Protein AF-A0A925KYX8-F1 (afdb_monomer_lite)

Secondary structure (DSSP, 8-state):
-------STTGGGHHHHHHHHHHHHHHHHS-BTTB--HHHHHHHHHHHHT--HHHHHHHHHHHHHHHHHHSS-SSTTGGG--HHHHHHHGGGGGGG-BTTBSS-GGGHHHHHHHHHHHHTTHHHHHHHHHHHHHHHHHHHHGGG--HHHHHHSHHHHHHHHHHHHHHHHHHTSHHHHHHHHH-

Foldseek 3Di:
DDDPPPPDPCLLVVLVVVLVVVLVVQQVVQDDVNDDDVVSSVVSVVVVVVPDPVSVVVNVVSVVVVCVVVCDDPPPVSVCPPQVLVLQCVVVVQQVDDVVRVDDPVCVVVVVVLLCVLCPPVVVVLSVQLVVLVVVVCVVQPPNDDVVVSVPDPSSVVSNVVSVVSLVVLCVDPNSVVSSVVD

Sequence (183 aa):
MTPVSCSNPRACHATSTIVINIVMALLREHAVDGKLELLDVERILGLIGRGTVALDEAYRLQEERCRKEHSRPKGNVGARSNPFQRLIVRPFETLLAGDPPSFPRPLLANYFEFIDHAMGQERDAFERDCRAIIQALLVVHGNNLTWDHFYSDTRTLKALHGALKHVTHVLSTPGGQKLWHTL

pLDDT: mean 79.5, std 14.89, range [28.17, 97.0]

Structure (mmCIF, N/CA/C/O backbone):
data_AF-A0A925KYX8-F1
#
_entry.id   AF-A0A925KYX8-F1
#
loop_
_atom_site.group_PDB
_atom_site.id
_atom_site.type_symbol
_atom_site.label_atom_id
_atom_site.label_alt_id
_atom_site.label_comp_id
_atom_site.label_asym_id
_atom_site.label_entity_id
_atom_site.label_seq_id
_atom_site.pdbx_PDB_ins_code
_atom_site.Cartn_x
_atom_site.Cartn_y
_atom_site.Cartn_z
_atom_site.occupancy
_atom_site.B_iso_or_equiv
_atom_site.auth_seq_id
_atom_site.auth_comp_id
_atom_site.auth_asym_id
_atom_site.auth_atom_id
_atom_site.pdbx_PDB_model_num
ATOM 1 N N . MET A 1 1 ? -34.490 14.213 -6.807 1.00 33.84 1 MET A N 1
ATOM 2 C CA . MET A 1 1 ? -33.375 14.274 -5.838 1.00 33.84 1 M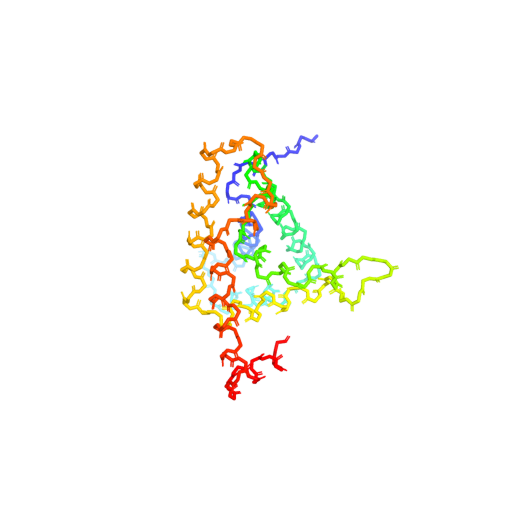ET A CA 1
ATOM 3 C C . MET A 1 1 ? -32.082 14.052 -6.600 1.00 33.84 1 MET A C 1
ATOM 5 O O . MET A 1 1 ? -31.834 12.947 -7.060 1.00 33.84 1 MET A O 1
ATOM 9 N N . THR A 1 2 ? -31.325 15.114 -6.846 1.00 28.17 2 THR A N 1
ATOM 10 C CA . THR A 1 2 ? -30.031 15.056 -7.537 1.00 28.17 2 THR A CA 1
ATOM 11 C C . THR A 1 2 ? -28.945 14.598 -6.557 1.00 28.17 2 THR A C 1
ATOM 13 O O . THR A 1 2 ? -28.901 15.101 -5.433 1.00 28.17 2 THR A O 1
ATOM 16 N N . PRO A 1 3 ? -28.076 13.639 -6.926 1.00 36.22 3 PRO A N 1
ATOM 17 C CA . PRO A 1 3 ? -27.003 13.194 -6.050 1.00 36.22 3 PRO A CA 1
ATOM 18 C C . PRO A 1 3 ? -25.979 14.323 -5.892 1.00 36.22 3 PRO A C 1
ATOM 20 O O . PRO A 1 3 ? -25.434 14.827 -6.873 1.00 36.22 3 PRO A O 1
ATOM 23 N N . VAL A 1 4 ? -25.735 14.734 -4.646 1.00 41.44 4 VAL A N 1
ATOM 24 C CA . VAL A 1 4 ? -24.710 15.726 -4.303 1.00 41.44 4 VAL A CA 1
ATOM 25 C C . VAL A 1 4 ? -23.349 15.177 -4.741 1.00 41.44 4 VAL A C 1
ATOM 27 O O . VAL A 1 4 ? -22.890 14.153 -4.234 1.00 41.44 4 VAL A O 1
ATOM 30 N N . SER A 1 5 ? -22.734 15.843 -5.720 1.00 39.22 5 SER A N 1
ATOM 31 C CA . SER A 1 5 ? -21.383 15.553 -6.203 1.00 39.22 5 SER A CA 1
ATOM 32 C C . SER A 1 5 ? -20.374 15.823 -5.086 1.00 39.22 5 SER A C 1
ATOM 34 O O . SER A 1 5 ? -20.193 16.964 -4.665 1.00 39.22 5 SER A O 1
ATOM 36 N N . CYS A 1 6 ? -19.709 14.772 -4.606 1.00 43.12 6 CYS A N 1
ATOM 37 C CA . CYS A 1 6 ? -18.724 14.814 -3.524 1.00 43.12 6 CYS A CA 1
ATOM 38 C C . CYS A 1 6 ? -17.302 15.139 -4.014 1.00 43.12 6 CYS A C 1
ATOM 40 O O . CYS A 1 6 ? -16.315 14.709 -3.434 1.00 43.12 6 CYS A O 1
ATOM 42 N N . SER A 1 7 ? -17.161 16.031 -4.996 1.00 49.03 7 SER A N 1
ATOM 43 C CA . SER A 1 7 ? -15.865 16.579 -5.431 1.00 49.03 7 SER A CA 1
ATOM 44 C C . SER A 1 7 ? -15.151 17.448 -4.373 1.00 49.03 7 SER A C 1
ATOM 46 O O . SER A 1 7 ? -14.169 18.123 -4.679 1.00 49.03 7 SER A O 1
ATOM 48 N N . ASN A 1 8 ? -15.626 17.445 -3.125 1.00 50.78 8 ASN A N 1
ATOM 49 C CA . ASN A 1 8 ? -15.118 18.239 -2.019 1.00 50.78 8 ASN A CA 1
ATOM 50 C C . ASN A 1 8 ? -14.339 17.327 -1.046 1.00 50.78 8 ASN A C 1
ATOM 52 O O . ASN A 1 8 ? -14.938 16.394 -0.516 1.00 50.78 8 ASN A O 1
ATOM 56 N N . PRO A 1 9 ? -13.051 17.585 -0.739 1.00 51.34 9 PRO A N 1
ATOM 57 C CA . PRO A 1 9 ? -12.257 16.790 0.215 1.00 51.34 9 PRO A CA 1
ATOM 58 C C . PRO A 1 9 ? -12.866 16.701 1.628 1.00 51.34 9 PRO A C 1
ATOM 60 O O . PRO A 1 9 ? -12.466 15.866 2.431 1.00 51.34 9 PRO A O 1
ATOM 63 N N . ARG A 1 10 ? -13.878 17.525 1.930 1.00 55.00 10 ARG A N 1
ATOM 64 C CA . ARG A 1 10 ? -14.676 17.456 3.163 1.00 55.00 10 ARG A CA 1
ATOM 65 C C . ARG A 1 10 ? -15.764 16.376 3.157 1.00 55.00 10 ARG A C 1
ATOM 67 O O . ARG A 1 10 ? -16.355 16.132 4.203 1.00 55.00 10 ARG A O 1
ATOM 74 N N . ALA A 1 11 ? -16.031 15.719 2.026 1.00 58.91 11 ALA A N 1
ATOM 75 C CA . ALA A 1 11 ? -17.070 14.696 1.917 1.00 58.91 11 ALA A CA 1
ATOM 76 C C . ALA A 1 11 ? -16.803 13.499 2.841 1.00 58.91 11 ALA A C 1
ATOM 78 O O . ALA A 1 11 ? -17.738 12.990 3.446 1.00 58.91 11 ALA A O 1
ATOM 79 N N . CYS A 1 12 ? -15.542 13.114 3.050 1.00 62.53 12 CYS A N 1
ATOM 80 C CA . CYS A 1 12 ? -15.193 12.044 3.989 1.00 62.53 12 CYS A CA 1
ATOM 81 C C . CYS A 1 12 ? -15.328 12.425 5.461 1.00 62.53 12 CYS A C 1
ATOM 83 O O . CYS A 1 12 ? -15.599 11.567 6.294 1.00 62.53 12 CYS A O 1
ATOM 85 N N . HIS A 1 13 ? -15.283 13.721 5.764 1.00 63.97 13 HIS A N 1
ATOM 86 C CA . HIS A 1 13 ? -15.601 14.260 7.084 1.00 63.97 13 HIS A CA 1
ATOM 87 C C . HIS A 1 13 ? -17.110 14.480 7.296 1.00 63.97 13 HIS A C 1
ATOM 89 O O . HIS A 1 13 ? -17.519 14.952 8.360 1.00 63.97 13 HIS A O 1
ATOM 95 N N . ALA A 1 14 ? -17.962 14.141 6.318 1.00 66.50 14 ALA A N 1
ATOM 96 C CA . ALA A 1 14 ? -19.406 14.324 6.436 1.00 66.50 14 ALA A CA 1
ATOM 97 C C . ALA A 1 14 ? -20.005 13.458 7.554 1.00 66.50 14 ALA A C 1
ATOM 99 O O . ALA A 1 14 ? -20.865 13.943 8.279 1.00 66.50 14 ALA A O 1
ATOM 100 N N . THR A 1 15 ? -19.514 12.234 7.775 1.00 63.97 15 THR A N 1
ATOM 101 C CA . THR A 1 15 ? -20.012 11.387 8.874 1.00 63.97 15 THR A CA 1
ATOM 102 C C . THR A 1 15 ? -19.581 11.902 10.239 1.00 63.97 15 THR A C 1
ATOM 104 O O . THR A 1 15 ? -20.414 11.981 11.136 1.00 63.97 15 THR A O 1
ATOM 107 N N . SER A 1 16 ? -18.336 12.367 10.390 1.00 68.00 16 SER A N 1
ATOM 108 C CA . SER A 1 16 ? -17.909 13.071 11.608 1.00 68.00 16 SER A CA 1
ATOM 109 C C . SER A 1 16 ? -18.790 14.294 11.867 1.00 68.00 16 SER A C 1
ATOM 111 O O . SER A 1 16 ? -19.199 14.531 12.994 1.00 68.00 16 SER A O 1
ATOM 113 N N . THR A 1 17 ? -19.155 15.027 10.812 1.00 70.62 17 THR A N 1
ATOM 114 C CA . THR A 1 17 ? -20.065 16.179 10.899 1.00 70.62 17 THR A CA 1
ATOM 115 C C . THR A 1 17 ? -21.477 15.767 11.324 1.00 70.62 17 THR A C 1
ATOM 117 O O . THR A 1 17 ? -22.073 16.434 12.162 1.00 70.62 17 THR A O 1
ATOM 120 N N . ILE A 1 18 ? -22.013 14.663 10.794 1.00 72.75 18 ILE A N 1
ATOM 121 C CA . ILE A 1 18 ? -23.326 14.122 11.184 1.00 72.75 18 ILE A CA 1
ATOM 122 C C . ILE A 1 18 ? -23.320 13.730 12.662 1.00 72.75 18 ILE A C 1
ATOM 124 O O . ILE A 1 18 ? -24.210 14.135 13.403 1.00 72.75 18 ILE A O 1
ATOM 128 N N . VAL A 1 19 ? -22.295 13.003 13.104 1.00 74.94 19 VAL A N 1
ATOM 129 C CA . VAL A 1 19 ? -22.151 12.564 14.497 1.00 74.94 19 VAL A CA 1
ATOM 130 C C . VAL A 1 19 ? -22.006 13.767 15.423 1.00 74.94 19 VAL A C 1
ATOM 132 O O . VAL A 1 19 ? -22.733 13.861 16.405 1.00 74.94 19 VAL A O 1
ATOM 135 N N . ILE A 1 20 ? -21.156 14.737 15.074 1.00 79.00 20 ILE A N 1
ATOM 136 C CA . ILE A 1 20 ? -21.011 15.994 15.821 1.00 79.00 20 ILE A CA 1
ATOM 137 C C . ILE A 1 20 ? -22.344 16.748 15.883 1.00 79.00 20 ILE A C 1
ATOM 139 O O . ILE A 1 20 ? -22.706 17.242 16.944 1.00 79.00 20 ILE A O 1
ATOM 143 N N . ASN A 1 21 ? -23.110 16.812 14.793 1.00 76.81 21 ASN A N 1
ATOM 144 C CA . ASN A 1 21 ? -24.411 17.482 14.788 1.00 76.81 21 ASN A CA 1
ATOM 145 C C . ASN A 1 21 ? -25.438 16.772 15.679 1.00 76.81 21 ASN A C 1
ATOM 147 O O . ASN A 1 21 ? -26.206 17.448 16.359 1.00 76.81 21 ASN A O 1
ATOM 151 N N . ILE A 1 22 ? -25.436 15.436 15.710 1.00 77.44 22 ILE A N 1
ATOM 152 C CA . ILE A 1 22 ? -26.293 14.643 16.605 1.00 77.44 22 ILE A CA 1
ATOM 153 C C . ILE A 1 22 ? -25.891 14.875 18.064 1.00 77.44 22 ILE A C 1
ATOM 155 O O . ILE A 1 22 ? -26.754 15.182 18.882 1.00 77.44 22 ILE A O 1
ATOM 159 N N . VAL A 1 23 ? -24.590 14.809 18.381 1.00 83.25 23 VAL A N 1
ATOM 160 C CA . VAL A 1 23 ? -24.060 15.145 19.715 1.00 83.25 23 VAL A CA 1
ATOM 161 C C . VAL A 1 23 ? -24.526 16.545 20.112 1.00 83.25 23 VAL A C 1
ATOM 163 O O . VAL A 1 23 ? -25.121 16.723 21.166 1.00 83.25 23 VAL A O 1
ATOM 166 N N . MET A 1 24 ? -24.324 17.538 19.246 1.00 82.38 24 MET A N 1
ATOM 167 C CA . MET A 1 24 ? -24.703 18.926 19.509 1.00 82.38 24 MET A CA 1
ATOM 168 C C . MET A 1 24 ? -26.214 19.118 19.684 1.00 82.38 24 MET A C 1
ATOM 170 O O . MET A 1 24 ? -26.619 19.975 20.468 1.00 82.38 24 MET A O 1
ATOM 174 N N . ALA A 1 25 ? -27.050 18.357 18.975 1.00 80.94 25 ALA A N 1
ATOM 175 C CA . ALA A 1 25 ? -28.500 18.397 19.145 1.00 80.94 25 ALA A CA 1
ATOM 176 C C . ALA A 1 25 ? -28.918 17.843 20.515 1.00 80.94 25 ALA A C 1
ATOM 178 O O . ALA A 1 25 ? -29.649 18.518 21.234 1.00 80.94 25 ALA A O 1
ATOM 179 N N . LEU A 1 26 ? -28.378 16.686 20.907 1.00 81.06 26 LEU A N 1
ATOM 180 C CA . LEU A 1 26 ? -28.645 16.065 22.210 1.00 81.06 26 LEU A CA 1
ATOM 181 C C . LEU A 1 26 ? -28.140 16.930 23.370 1.00 81.06 26 LEU A C 1
ATOM 183 O O . LEU A 1 26 ? -28.830 17.104 24.370 1.00 81.06 26 LEU A O 1
ATOM 187 N N . LEU A 1 27 ? -26.960 17.536 23.215 1.00 84.94 27 LEU A N 1
ATOM 188 C CA . LEU A 1 27 ? -26.429 18.487 24.190 1.00 84.94 27 LEU A CA 1
ATOM 189 C C . LEU A 1 27 ? -27.356 19.698 24.347 1.00 84.94 27 LEU A C 1
ATOM 191 O O . LEU A 1 27 ? -27.623 20.123 25.463 1.00 84.94 27 LEU A O 1
ATOM 195 N N . ARG A 1 28 ? -27.887 20.253 23.253 1.00 85.25 28 ARG A N 1
ATOM 196 C CA . ARG A 1 28 ? -28.832 21.380 23.327 1.00 85.25 28 ARG A CA 1
ATOM 197 C C . ARG A 1 28 ? -30.163 20.996 23.963 1.00 85.25 28 ARG A C 1
ATOM 199 O O . ARG A 1 28 ? -30.736 21.818 24.664 1.00 85.25 28 ARG A O 1
ATOM 206 N N . GLU A 1 29 ? -30.640 19.780 23.723 1.00 83.94 29 GLU A N 1
ATOM 207 C CA . GLU A 1 29 ? -31.878 19.260 24.311 1.00 83.94 29 GLU A CA 1
ATOM 208 C C . GLU A 1 29 ? -31.757 19.035 25.824 1.00 83.94 29 GLU A C 1
ATOM 210 O O . GLU A 1 29 ? -32.728 19.208 26.555 1.00 83.94 29 GLU A O 1
ATOM 215 N N . HIS A 1 30 ? -30.567 18.677 26.308 1.00 83.75 30 HIS A N 1
ATOM 216 C CA . HIS A 1 30 ? -30.290 18.503 27.738 1.00 83.75 30 HIS A CA 1
ATOM 217 C C . HIS A 1 30 ? -29.725 19.758 28.413 1.00 83.75 30 HIS A C 1
ATOM 219 O O . HIS A 1 30 ? -29.470 19.745 29.615 1.00 83.75 30 HIS A O 1
ATOM 225 N N . ALA A 1 31 ? -29.545 20.852 27.671 1.00 88.31 31 ALA A N 1
ATOM 226 C CA . ALA A 1 31 ? -29.100 22.108 28.247 1.00 88.31 31 ALA A CA 1
ATOM 227 C C . ALA A 1 31 ? -30.258 22.826 28.950 1.00 88.31 31 ALA A C 1
ATOM 229 O O . ALA A 1 31 ? -31.273 23.149 28.332 1.00 88.31 31 ALA A O 1
ATOM 230 N N . VAL A 1 32 ? -30.068 23.162 30.224 1.00 85.44 32 VAL A N 1
ATOM 231 C CA . VAL A 1 32 ? -30.980 24.022 30.990 1.00 85.44 32 VAL A CA 1
ATOM 232 C C . VAL A 1 32 ? -30.332 25.399 31.098 1.00 85.44 32 VAL A C 1
ATOM 234 O O . VAL A 1 32 ? -29.198 25.522 31.559 1.00 85.44 32 VAL A O 1
ATOM 237 N N . ASP A 1 33 ? -31.004 26.435 30.591 1.00 87.12 33 ASP A N 1
ATOM 238 C CA . ASP A 1 33 ? -30.478 27.810 30.501 1.00 87.12 33 ASP A CA 1
ATOM 239 C C . ASP A 1 33 ? -29.105 27.915 29.806 1.00 87.12 33 ASP A C 1
ATOM 241 O O . ASP A 1 33 ? -28.246 28.723 30.167 1.00 87.12 33 ASP A O 1
ATOM 245 N N . GLY A 1 34 ? -28.872 27.063 28.802 1.00 81.69 34 GLY A N 1
ATOM 246 C CA . GLY A 1 34 ? -27.606 27.011 28.063 1.00 81.69 34 GLY A CA 1
ATOM 247 C C . GLY A 1 34 ? -26.445 26.385 28.841 1.00 81.69 34 GLY A C 1
ATOM 248 O O . GLY A 1 34 ? -25.301 26.470 28.392 1.00 81.69 34 GLY A O 1
ATOM 249 N N . LYS A 1 35 ? -26.720 25.755 29.987 1.00 85.06 35 LYS A N 1
ATOM 250 C CA . LYS A 1 35 ? -25.741 25.036 30.806 1.00 85.06 35 LYS A CA 1
ATOM 251 C C . LYS A 1 35 ? -26.003 23.536 30.748 1.00 85.06 35 LYS A C 1
ATOM 253 O O . LYS A 1 35 ? -27.144 23.099 30.663 1.00 85.06 35 LYS A O 1
ATOM 258 N N . LEU A 1 36 ? -24.924 22.768 30.812 1.00 89.00 36 LEU A N 1
ATOM 259 C CA . LEU A 1 36 ? -24.924 21.309 30.848 1.00 89.00 36 LEU A CA 1
ATOM 260 C C . LEU A 1 36 ? -24.058 20.855 32.011 1.00 89.00 36 LEU A C 1
ATOM 262 O O . LEU A 1 36 ? -22.984 21.421 32.239 1.00 89.00 36 LEU A O 1
ATOM 266 N N . GLU A 1 37 ? -24.493 19.814 32.707 1.00 90.31 37 GLU A N 1
ATOM 267 C CA . GLU A 1 37 ? -23.617 19.118 33.635 1.00 90.31 37 GLU A CA 1
ATOM 268 C C . GLU A 1 37 ? -22.657 18.217 32.859 1.00 90.31 37 GLU A C 1
ATOM 270 O O . GLU A 1 37 ? -23.021 17.580 31.869 1.00 90.31 37 GLU A O 1
ATOM 275 N N . LEU A 1 38 ? -21.409 18.139 33.326 1.00 85.62 38 LEU A N 1
ATOM 276 C CA . LEU A 1 38 ? -20.386 17.297 32.705 1.00 85.62 38 LEU A CA 1
ATOM 277 C C . LEU A 1 38 ? -20.838 15.830 32.613 1.00 85.62 38 LEU A C 1
ATOM 279 O O . LEU A 1 38 ? -20.585 15.166 31.612 1.00 85.62 38 LEU A O 1
ATOM 283 N N . LEU A 1 39 ? -21.576 15.362 33.621 1.00 85.06 39 LEU A N 1
ATOM 284 C CA . LEU A 1 39 ? -22.107 14.004 33.688 1.00 85.06 39 LEU A CA 1
ATOM 285 C C . LEU A 1 39 ? -23.072 13.689 32.528 1.00 85.06 39 LEU A C 1
ATOM 287 O O . LEU A 1 39 ? -23.093 12.569 32.015 1.00 85.06 39 LEU A O 1
ATOM 291 N N . ASP A 1 40 ? -23.858 14.671 32.083 1.00 82.75 40 ASP A N 1
ATOM 292 C CA . ASP A 1 40 ? -24.786 14.499 30.963 1.00 82.75 40 ASP A CA 1
ATOM 293 C C . ASP A 1 40 ? -24.040 14.461 29.629 1.00 82.75 40 ASP A C 1
ATOM 295 O O . ASP A 1 40 ? -24.360 13.642 28.763 1.00 82.75 40 ASP A O 1
ATOM 299 N N . VAL A 1 41 ? -22.981 15.267 29.494 1.00 85.31 41 VAL A N 1
ATOM 300 C CA . VAL A 1 41 ? -22.070 15.216 28.341 1.00 85.31 41 VAL A CA 1
ATOM 301 C C . VAL A 1 41 ? -21.410 13.840 28.243 1.00 85.31 41 VAL A C 1
ATOM 303 O O . VAL A 1 41 ? -21.434 13.219 27.179 1.00 85.31 41 VAL A O 1
ATOM 306 N N . GLU A 1 42 ? -20.869 13.323 29.347 1.00 85.12 42 GLU A N 1
ATOM 307 C CA . GLU A 1 42 ? -20.245 11.996 29.407 1.00 85.12 42 GLU A CA 1
ATOM 308 C C . GLU A 1 42 ? -21.239 10.875 29.081 1.00 85.12 42 GLU A C 1
ATOM 310 O O . GLU A 1 42 ? -20.905 9.941 28.346 1.00 85.12 42 GLU A O 1
ATOM 315 N N . ARG A 1 43 ? -22.487 10.977 29.557 1.00 83.38 43 ARG A N 1
ATOM 316 C CA . ARG A 1 43 ? -23.542 9.999 29.254 1.00 83.38 43 ARG A CA 1
ATOM 317 C C . ARG A 1 43 ? -23.908 9.998 27.767 1.00 83.38 43 ARG A C 1
ATOM 319 O O . ARG A 1 43 ? -24.010 8.919 27.176 1.00 83.38 43 ARG A O 1
ATOM 326 N N . ILE A 1 44 ? -24.073 11.176 27.161 1.00 82.88 44 ILE A N 1
ATOM 327 C CA . ILE A 1 44 ? -24.383 11.338 25.729 1.00 82.88 44 ILE A CA 1
ATOM 328 C C . ILE A 1 44 ? -23.231 10.809 24.866 1.00 82.88 44 ILE A C 1
ATOM 330 O O . ILE A 1 44 ? -23.456 10.018 23.946 1.00 82.88 44 ILE A O 1
ATOM 334 N N . LEU A 1 45 ? -21.989 11.182 25.186 1.00 81.88 45 LEU A N 1
ATOM 335 C CA . LEU A 1 45 ? -20.808 10.690 24.475 1.00 81.88 45 LEU A CA 1
ATOM 336 C C . LEU A 1 45 ? -20.640 9.176 24.639 1.00 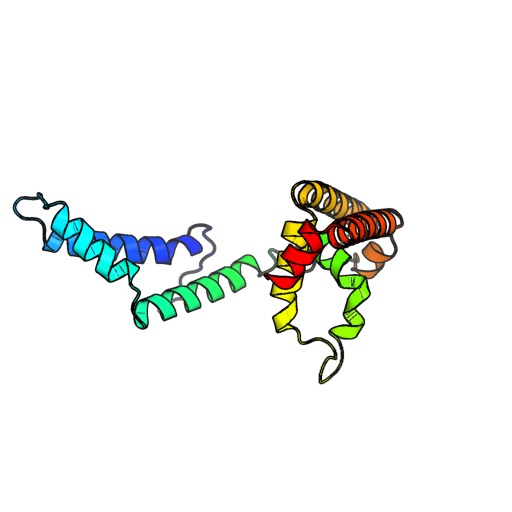81.88 45 LEU A C 1
ATOM 338 O O . LEU A 1 45 ? -20.340 8.490 23.665 1.00 81.88 45 LEU A O 1
ATOM 342 N N . GLY A 1 46 ? -20.902 8.635 25.830 1.00 79.44 46 GLY A N 1
ATOM 343 C CA . GLY A 1 46 ? -20.862 7.197 26.090 1.00 79.44 46 GLY A CA 1
ATOM 344 C C . GLY A 1 46 ? -21.917 6.408 25.309 1.00 79.44 46 GLY A C 1
ATOM 345 O O . GLY A 1 46 ? -21.652 5.282 24.894 1.00 79.44 46 GLY A O 1
ATOM 346 N N . LEU A 1 47 ? -23.102 6.977 25.065 1.00 75.19 47 LEU A N 1
ATOM 347 C CA . LEU A 1 47 ? -24.135 6.352 24.227 1.00 75.19 47 LEU A CA 1
ATOM 348 C C . LEU A 1 47 ? -23.716 6.268 22.757 1.00 75.19 47 LEU A C 1
ATOM 350 O O . LEU A 1 47 ? -23.942 5.243 22.121 1.00 75.19 47 LEU A O 1
ATOM 354 N N . ILE A 1 48 ? -23.074 7.312 22.239 1.00 73.94 48 ILE A N 1
ATOM 355 C CA . ILE A 1 48 ? -22.607 7.360 20.848 1.00 73.94 48 ILE A CA 1
ATOM 356 C C . ILE A 1 48 ? -21.341 6.514 20.666 1.00 73.94 48 ILE A C 1
ATOM 358 O O . ILE A 1 48 ? -21.218 5.796 19.676 1.00 73.94 48 ILE A O 1
ATOM 362 N N . GLY A 1 49 ? -20.428 6.550 21.639 1.00 68.44 49 GLY A N 1
ATOM 363 C CA . GLY A 1 49 ? -19.177 5.790 21.628 1.00 68.44 49 GLY A CA 1
ATOM 364 C C . GLY A 1 49 ? -19.362 4.277 21.764 1.00 68.44 49 GLY A C 1
ATOM 365 O O . GLY A 1 49 ? -18.518 3.525 21.290 1.00 68.44 49 GLY A O 1
ATOM 366 N N . ARG A 1 50 ? -20.478 3.815 22.350 1.00 74.56 50 ARG A N 1
ATOM 367 C CA . ARG A 1 50 ? -20.844 2.387 22.372 1.00 74.56 50 ARG A CA 1
ATOM 368 C C . ARG A 1 50 ? -21.254 1.836 21.003 1.00 74.56 50 ARG A C 1
ATOM 370 O O . ARG A 1 50 ? -21.328 0.621 20.860 1.00 74.56 50 ARG A O 1
ATOM 377 N N . GLY A 1 51 ? -21.486 2.708 20.022 1.00 63.34 51 GLY A N 1
ATOM 378 C CA . GLY A 1 51 ? -21.967 2.319 18.705 1.00 63.34 51 GLY A CA 1
ATOM 379 C C . GLY A 1 51 ? -23.443 1.923 18.731 1.00 63.34 51 GLY A C 1
ATOM 380 O O . GLY A 1 51 ? -24.006 1.493 19.738 1.00 63.34 51 GLY A O 1
ATOM 381 N N . THR A 1 52 ? -24.101 2.098 17.595 1.00 71.00 52 THR A N 1
ATOM 382 C CA . THR A 1 52 ? -25.416 1.503 17.338 1.00 71.00 52 THR A CA 1
ATOM 383 C C . THR A 1 52 ? -25.334 0.826 15.986 1.00 71.00 52 THR A C 1
ATOM 385 O O . THR A 1 52 ? -24.605 1.301 15.120 1.00 71.00 52 THR A O 1
ATOM 388 N N . VAL A 1 53 ? -26.142 -0.208 15.755 1.00 70.38 53 VAL A N 1
ATOM 389 C CA . VAL A 1 53 ? -26.184 -0.908 14.457 1.00 70.38 53 VAL A CA 1
ATOM 390 C C . VAL A 1 53 ? -26.388 0.071 13.287 1.00 70.38 53 VAL A C 1
ATOM 392 O O . VAL A 1 53 ? -25.805 -0.094 12.221 1.00 70.38 53 VAL A O 1
ATOM 395 N N . ALA A 1 54 ? -27.169 1.135 13.498 1.00 67.44 54 ALA A N 1
ATOM 396 C CA . ALA A 1 54 ? -27.392 2.178 12.501 1.00 67.44 54 ALA A CA 1
ATOM 397 C C . ALA A 1 54 ? -26.166 3.088 12.280 1.00 67.44 54 ALA A C 1
ATOM 399 O O . ALA A 1 54 ? -25.891 3.470 11.143 1.00 67.44 54 ALA A O 1
ATOM 400 N N . LEU A 1 55 ? -25.427 3.436 13.341 1.00 68.12 55 LEU A N 1
ATOM 401 C CA . LEU A 1 55 ? -24.184 4.212 13.243 1.00 68.12 55 LEU A CA 1
ATOM 402 C C . LEU A 1 55 ? -23.066 3.393 12.594 1.00 68.12 55 LEU A C 1
ATOM 404 O O . LEU A 1 55 ? -22.366 3.916 11.732 1.00 68.12 55 LEU A O 1
ATOM 408 N N . ASP A 1 56 ? -22.939 2.118 12.953 1.00 71.38 56 ASP A N 1
ATOM 409 C CA . ASP A 1 56 ? -21.920 1.217 12.413 1.00 71.38 56 ASP A CA 1
ATOM 410 C C . ASP A 1 56 ? -22.117 1.009 10.907 1.00 71.38 56 ASP A C 1
ATOM 412 O O . ASP A 1 56 ? -21.172 1.136 10.126 1.00 71.38 56 ASP A O 1
ATOM 416 N N . GLU A 1 57 ? -23.362 0.794 10.470 1.00 72.94 57 GLU A N 1
ATOM 417 C CA . GLU A 1 57 ? -23.683 0.691 9.045 1.00 72.94 57 GLU A CA 1
ATOM 418 C C . GLU A 1 57 ? -23.449 2.020 8.309 1.00 72.94 57 GLU A C 1
ATOM 420 O O . GLU A 1 57 ? -22.914 2.032 7.198 1.00 72.94 57 GLU A O 1
ATOM 425 N N . ALA A 1 58 ? -23.768 3.159 8.932 1.00 66.81 58 ALA A N 1
ATOM 426 C CA . ALA A 1 58 ? -23.483 4.473 8.357 1.00 66.81 58 ALA A CA 1
ATOM 427 C C . ALA A 1 58 ? -21.971 4.739 8.216 1.00 66.81 58 ALA A C 1
ATOM 429 O O . ALA A 1 58 ? -21.541 5.293 7.198 1.00 66.81 58 ALA A O 1
ATOM 430 N N . TYR A 1 59 ? -21.156 4.322 9.192 1.00 71.12 59 TYR A N 1
ATOM 431 C CA . TYR A 1 59 ? -19.696 4.390 9.103 1.00 71.12 59 TYR A CA 1
ATOM 432 C C . TYR A 1 59 ? -19.163 3.488 7.995 1.00 71.12 59 TYR A C 1
ATOM 434 O O . TYR A 1 59 ? -18.393 3.965 7.162 1.00 71.12 59 TYR A O 1
ATOM 442 N N . ARG A 1 60 ? -19.618 2.232 7.926 1.00 74.62 60 ARG A N 1
ATOM 443 C CA . ARG A 1 60 ? -19.205 1.265 6.898 1.00 74.62 60 ARG A CA 1
ATOM 444 C C . ARG A 1 60 ? -19.522 1.764 5.488 1.00 74.62 60 ARG A C 1
ATOM 446 O O . ARG A 1 60 ? -18.659 1.741 4.611 1.00 74.62 60 ARG A O 1
ATOM 453 N N . LEU A 1 61 ? -20.740 2.260 5.266 1.00 73.44 61 LEU A N 1
ATOM 454 C CA . LEU A 1 61 ? -21.161 2.807 3.972 1.00 73.44 61 LEU A CA 1
ATOM 455 C C . LEU A 1 61 ? -20.357 4.052 3.589 1.00 73.44 61 LEU A C 1
ATOM 457 O O . LEU A 1 61 ? -19.993 4.213 2.419 1.00 73.44 61 LEU A O 1
ATOM 461 N N . GLN A 1 62 ? -20.056 4.926 4.552 1.00 70.31 62 GLN A N 1
ATOM 462 C CA . GLN A 1 62 ? -19.239 6.103 4.285 1.00 70.31 62 GLN A CA 1
ATOM 463 C C . GLN A 1 62 ? -17.785 5.734 4.003 1.00 70.31 62 GLN A C 1
ATOM 465 O O . GLN A 1 62 ? -17.206 6.268 3.060 1.00 70.31 62 GLN A O 1
ATOM 470 N N . GLU A 1 63 ? -17.195 4.837 4.787 1.00 72.19 63 GLU A N 1
ATOM 471 C CA . GLU A 1 63 ? -15.843 4.333 4.564 1.00 72.19 63 GLU A CA 1
ATOM 472 C C . GLU A 1 63 ? -15.744 3.702 3.174 1.00 72.19 63 GLU A C 1
ATOM 474 O O . GLU A 1 63 ? -14.854 4.047 2.402 1.00 72.19 63 GLU A O 1
ATOM 479 N N . GLU A 1 64 ? -16.712 2.867 2.789 1.00 73.44 64 GLU A N 1
ATOM 480 C CA . GLU A 1 64 ? -16.767 2.266 1.460 1.00 73.44 64 GLU A CA 1
ATOM 481 C C . GLU A 1 64 ? -16.896 3.324 0.353 1.00 73.44 64 GLU A C 1
ATOM 483 O O . GLU A 1 64 ? -16.237 3.223 -0.687 1.00 73.44 64 GLU A O 1
ATOM 488 N N . ARG A 1 65 ? -17.710 4.362 0.568 1.00 69.44 65 ARG A N 1
ATOM 489 C CA . ARG A 1 65 ? -17.889 5.471 -0.377 1.00 69.44 65 ARG A CA 1
ATOM 490 C C . ARG A 1 65 ? -16.624 6.318 -0.512 1.00 69.44 65 ARG A C 1
ATOM 492 O O . ARG A 1 65 ? -16.207 6.599 -1.633 1.00 69.44 65 ARG A O 1
ATOM 499 N N . CYS A 1 66 ? -15.988 6.660 0.601 1.00 68.12 66 CYS A N 1
ATOM 500 C CA . CYS A 1 66 ? -14.720 7.379 0.648 1.00 68.12 66 CYS A CA 1
ATOM 501 C C . CYS A 1 66 ? -13.597 6.578 0.024 1.00 68.12 66 CYS A C 1
ATOM 503 O O . CYS A 1 66 ? -12.868 7.099 -0.813 1.00 68.12 66 CYS A O 1
ATOM 505 N N . ARG A 1 67 ? -13.504 5.292 0.356 1.00 67.06 67 ARG A N 1
ATOM 506 C CA . ARG A 1 67 ? -12.576 4.367 -0.276 1.00 67.06 67 ARG A CA 1
ATOM 507 C C . ARG A 1 67 ? -12.801 4.360 -1.777 1.00 67.06 67 ARG A C 1
ATOM 509 O O . ARG A 1 67 ? -11.843 4.596 -2.488 1.00 67.06 67 ARG A O 1
ATOM 516 N N . LYS A 1 68 ? -14.041 4.211 -2.260 1.00 68.69 68 LYS A N 1
ATOM 517 C CA . LYS A 1 68 ? -14.381 4.266 -3.696 1.00 68.69 68 LYS A CA 1
ATOM 518 C C . LYS A 1 68 ? -14.011 5.598 -4.354 1.00 68.69 68 LYS A C 1
ATOM 520 O O . LYS A 1 68 ? -13.594 5.604 -5.507 1.00 68.69 68 LYS A O 1
ATOM 525 N N . GLU A 1 69 ? -14.181 6.721 -3.666 1.00 65.06 69 GLU A N 1
ATOM 526 C CA . GLU A 1 69 ? -13.935 8.062 -4.210 1.00 65.06 69 GLU A CA 1
ATOM 527 C C . GLU A 1 69 ? -12.450 8.455 -4.189 1.00 65.06 69 GLU A C 1
ATOM 529 O O . GLU A 1 69 ? -11.955 9.042 -5.148 1.00 65.06 69 GLU A O 1
ATOM 534 N N . HIS A 1 70 ? -11.709 8.050 -3.159 1.00 58.38 70 HIS A N 1
ATOM 535 C CA . HIS A 1 70 ? -10.258 8.222 -3.069 1.00 58.38 70 HIS A CA 1
ATOM 536 C C . HIS A 1 70 ? -9.479 7.142 -3.829 1.00 58.38 70 HIS A C 1
ATOM 538 O O . HIS A 1 70 ? -8.363 7.400 -4.274 1.00 58.38 70 HIS A O 1
ATOM 544 N N . SER A 1 71 ? -10.069 5.964 -4.046 1.00 54.88 71 SER A N 1
ATOM 545 C CA . SER A 1 71 ? -9.546 4.950 -4.966 1.00 54.88 71 SER A CA 1
ATOM 546 C C . SER A 1 71 ? -9.876 5.268 -6.420 1.00 54.88 71 SER A C 1
ATOM 548 O O . SER A 1 71 ? -9.348 4.604 -7.309 1.00 54.88 71 SER A O 1
ATOM 550 N N . ARG A 1 72 ? -10.780 6.224 -6.696 1.00 49.75 72 ARG A N 1
ATOM 551 C CA . ARG A 1 72 ? -11.105 6.621 -8.067 1.00 49.75 72 ARG A CA 1
ATOM 552 C C . ARG A 1 72 ? -9.919 7.387 -8.659 1.00 49.75 72 ARG A C 1
ATOM 554 O O . ARG A 1 72 ? -9.561 8.453 -8.155 1.00 49.75 72 ARG A O 1
ATOM 561 N N . PRO A 1 73 ? -9.322 6.878 -9.749 1.00 47.34 73 PRO A N 1
ATOM 562 C CA . PRO A 1 73 ? -8.260 7.569 -10.459 1.00 47.34 73 PRO A CA 1
ATOM 563 C C . PRO A 1 73 ? -8.708 8.965 -10.899 1.00 47.34 73 PRO A C 1
ATOM 565 O O . PRO A 1 73 ? -9.601 9.101 -11.734 1.00 47.34 73 PRO A O 1
ATOM 568 N N . LYS A 1 74 ? -8.078 10.026 -10.382 1.00 46.84 74 LYS A N 1
ATOM 569 C CA . LYS A 1 74 ? -8.150 11.352 -11.014 1.00 46.84 74 LYS A CA 1
ATOM 570 C C . LYS A 1 74 ? -7.290 11.294 -12.287 1.00 46.84 74 LYS A C 1
ATOM 572 O O . LYS A 1 74 ? -6.094 11.560 -12.244 1.00 46.84 74 LYS A O 1
ATOM 577 N N . GLY A 1 75 ? -7.883 10.836 -13.394 1.00 51.44 75 GLY A N 1
ATOM 578 C CA . GLY A 1 75 ? -7.196 10.516 -14.660 1.00 51.44 75 GLY A CA 1
ATOM 579 C C . GLY A 1 75 ? -6.442 9.174 -14.630 1.00 51.44 75 GLY A C 1
ATOM 580 O O . GLY A 1 75 ? -6.524 8.446 -13.644 1.00 51.44 75 GLY A O 1
ATOM 581 N N . ASN A 1 76 ? -5.640 8.863 -15.663 1.00 46.38 76 ASN A N 1
ATOM 582 C CA . ASN A 1 76 ? -4.771 7.660 -15.748 1.00 46.38 76 ASN A CA 1
ATOM 583 C C . ASN A 1 76 ? -3.778 7.489 -14.567 1.00 46.38 76 ASN A C 1
ATOM 585 O O . ASN A 1 76 ? -3.027 6.518 -14.507 1.00 46.38 76 ASN A O 1
ATOM 589 N N . VAL A 1 77 ? -3.772 8.422 -13.615 1.00 48.56 77 VAL A N 1
ATOM 590 C CA . VAL A 1 77 ? -2.919 8.469 -12.427 1.00 48.56 77 VAL A CA 1
ATOM 591 C C . VAL A 1 77 ? -3.295 7.395 -11.395 1.00 48.56 77 VAL A C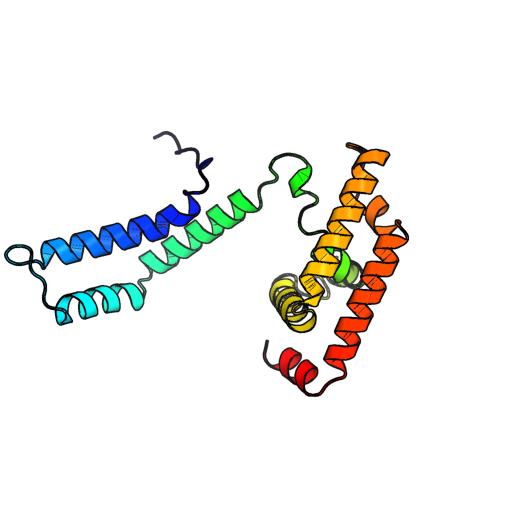 1
ATOM 593 O O . VAL A 1 77 ? -2.412 6.820 -10.767 1.00 48.56 77 VAL A O 1
ATOM 596 N N . GLY A 1 78 ? -4.576 7.047 -11.241 1.00 43.94 78 GLY A N 1
ATOM 597 C CA . GLY A 1 78 ? -4.995 6.028 -10.257 1.00 43.94 78 GLY A CA 1
ATOM 598 C C . GLY A 1 78 ? -4.853 4.575 -10.715 1.00 43.94 78 GLY A C 1
ATOM 599 O O . GLY A 1 78 ? -4.980 3.676 -9.897 1.00 43.94 78 GLY A O 1
ATOM 600 N N . ALA A 1 79 ? -4.513 4.321 -11.982 1.00 46.00 79 ALA A N 1
ATOM 601 C CA . ALA A 1 79 ? -4.033 2.996 -12.393 1.00 46.00 79 ALA A CA 1
ATOM 602 C C . ALA A 1 79 ? -2.578 2.741 -11.940 1.00 46.00 79 ALA A C 1
ATOM 604 O O . ALA A 1 79 ? -2.076 1.622 -12.053 1.00 46.00 79 ALA A O 1
ATOM 605 N N . ARG A 1 80 ? -1.894 3.791 -11.456 1.00 62.75 80 ARG A N 1
ATOM 606 C CA . ARG A 1 80 ? -0.466 3.810 -11.110 1.00 62.75 80 ARG A CA 1
ATOM 607 C C . ARG A 1 80 ? -0.208 4.418 -9.723 1.00 62.75 80 ARG A C 1
ATOM 609 O O . ARG A 1 80 ? 0.869 4.949 -9.459 1.00 62.75 80 ARG A O 1
ATOM 616 N N . SER A 1 81 ? -1.204 4.362 -8.838 1.00 66.62 81 SER A N 1
ATOM 617 C CA . SER A 1 81 ? -1.053 4.710 -7.424 1.00 66.62 81 SER A CA 1
ATOM 618 C C . SER A 1 81 ? -0.330 3.592 -6.668 1.00 66.62 81 SER A C 1
ATOM 620 O O . SER A 1 81 ? -0.503 2.417 -6.974 1.00 66.62 81 SER A O 1
ATOM 622 N N . ASN A 1 82 ? 0.460 3.970 -5.663 1.00 81.75 82 ASN A N 1
ATOM 623 C CA . ASN A 1 82 ? 1.171 3.069 -4.746 1.00 81.75 82 ASN A CA 1
ATOM 624 C C . ASN A 1 82 ? 2.200 2.143 -5.433 1.00 81.75 82 ASN A C 1
ATOM 626 O O . ASN A 1 82 ? 2.144 0.921 -5.271 1.00 81.75 82 ASN A O 1
ATOM 630 N N . PRO A 1 83 ? 3.178 2.697 -6.180 1.00 89.81 83 PRO A N 1
ATOM 631 C CA . PRO A 1 83 ? 4.136 1.890 -6.933 1.00 89.81 83 PRO A CA 1
ATOM 632 C C . PRO A 1 83 ? 4.981 0.976 -6.036 1.00 89.81 83 PRO A C 1
ATOM 634 O O . PRO A 1 83 ? 5.333 -0.115 -6.464 1.00 89.81 83 PRO A O 1
ATOM 637 N N . PHE A 1 84 ? 5.235 1.361 -4.780 1.00 92.38 84 PHE A N 1
ATOM 638 C CA . PHE A 1 84 ? 5.931 0.504 -3.822 1.00 92.38 84 PHE A CA 1
ATOM 639 C C . PHE A 1 84 ? 5.100 -0.715 -3.384 1.00 92.38 84 PHE A C 1
ATOM 641 O O . PHE A 1 84 ? 5.594 -1.836 -3.437 1.00 92.38 84 PHE A O 1
ATOM 648 N N . GLN A 1 85 ? 3.818 -0.536 -3.039 1.00 89.44 85 GLN A N 1
ATOM 649 C CA . GLN A 1 85 ? 2.922 -1.662 -2.717 1.00 89.44 85 GLN A CA 1
ATOM 650 C C . GLN A 1 85 ? 2.783 -2.621 -3.903 1.00 89.44 85 GLN A C 1
ATOM 652 O O . GLN A 1 85 ? 2.784 -3.841 -3.745 1.00 89.44 85 GLN A O 1
ATOM 657 N N . ARG A 1 86 ? 2.702 -2.066 -5.115 1.00 89.62 86 ARG A N 1
ATOM 658 C CA . ARG A 1 86 ? 2.669 -2.857 -6.344 1.00 89.62 86 ARG A CA 1
ATOM 659 C C . ARG A 1 86 ? 3.974 -3.635 -6.550 1.00 89.62 86 ARG A C 1
ATOM 661 O O . ARG A 1 86 ? 3.934 -4.804 -6.921 1.00 89.62 86 ARG A O 1
ATOM 668 N N . LEU A 1 87 ? 5.110 -2.994 -6.274 1.00 93.06 87 LEU A N 1
ATOM 669 C CA . LEU A 1 87 ? 6.436 -3.591 -6.382 1.00 93.06 87 LEU A CA 1
ATOM 670 C C . LEU A 1 87 ? 6.624 -4.755 -5.405 1.00 93.06 87 LEU A C 1
ATOM 672 O O . LEU A 1 87 ? 7.049 -5.827 -5.823 1.00 93.06 87 LEU A O 1
ATOM 676 N N . ILE A 1 88 ? 6.286 -4.563 -4.128 1.00 92.31 88 ILE A N 1
ATOM 677 C CA . ILE A 1 88 ? 6.560 -5.552 -3.076 1.00 92.31 88 ILE A CA 1
ATOM 678 C C . ILE A 1 88 ? 5.672 -6.802 -3.191 1.00 92.31 88 ILE A C 1
ATOM 680 O O . ILE A 1 88 ? 6.110 -7.894 -2.841 1.00 92.31 88 ILE A O 1
ATOM 684 N N . VAL A 1 89 ? 4.472 -6.672 -3.775 1.00 90.44 89 VAL A N 1
ATOM 685 C CA . VAL A 1 89 ? 3.577 -7.808 -4.070 1.00 90.44 89 VAL A CA 1
ATOM 686 C C . VAL A 1 89 ? 3.981 -8.576 -5.324 1.00 90.44 89 VAL A C 1
ATOM 688 O O . VAL A 1 89 ? 3.631 -9.750 -5.448 1.00 90.44 89 VAL A O 1
ATOM 691 N N . ARG A 1 90 ? 4.731 -7.965 -6.252 1.00 89.88 90 ARG A N 1
ATOM 692 C CA . ARG A 1 90 ? 5.068 -8.574 -7.550 1.00 89.88 90 ARG A CA 1
ATOM 693 C C . ARG A 1 90 ? 5.606 -10.013 -7.453 1.00 89.88 90 ARG A C 1
ATOM 695 O O . ARG A 1 90 ? 5.132 -10.840 -8.232 1.00 89.88 90 ARG A O 1
ATOM 702 N N . PRO A 1 91 ? 6.515 -10.364 -6.520 1.00 88.31 91 PRO A N 1
ATOM 703 C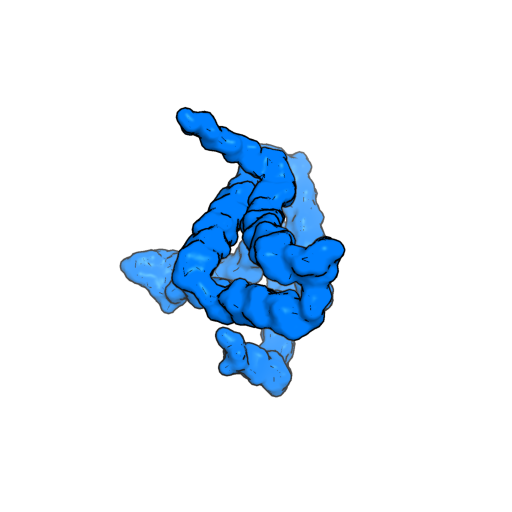 CA . PRO A 1 91 ? 7.013 -11.736 -6.384 1.00 88.31 91 PRO A CA 1
ATOM 704 C C . PRO A 1 91 ? 5.931 -12.778 -6.063 1.00 88.31 91 PRO A C 1
ATOM 706 O O . PRO A 1 91 ? 6.127 -13.961 -6.324 1.00 88.31 91 PRO A O 1
ATOM 709 N N . PHE A 1 92 ? 4.797 -12.347 -5.510 1.00 85.00 92 PHE A N 1
ATOM 710 C CA . PHE A 1 92 ? 3.730 -13.209 -5.004 1.00 85.00 92 PHE A CA 1
ATOM 711 C C . PHE A 1 92 ? 2.452 -13.135 -5.845 1.00 85.00 92 PHE A C 1
ATOM 713 O O . PHE A 1 92 ? 1.467 -13.790 -5.514 1.00 85.00 92 PHE A O 1
ATOM 720 N N . GLU A 1 93 ? 2.433 -12.365 -6.939 1.00 85.00 93 GLU A N 1
ATOM 721 C CA . GLU A 1 93 ? 1.220 -12.182 -7.750 1.00 85.00 93 GLU A CA 1
ATOM 722 C C . GLU A 1 93 ? 0.660 -13.493 -8.308 1.00 85.00 93 GLU A C 1
ATOM 724 O O . GLU A 1 93 ? -0.555 -13.629 -8.443 1.00 85.00 93 GLU A O 1
ATOM 729 N N . THR A 1 94 ? 1.519 -14.473 -8.583 1.00 86.50 94 THR A N 1
ATOM 730 C CA . THR A 1 94 ? 1.104 -15.806 -9.038 1.00 86.50 94 THR A CA 1
ATOM 731 C C . THR A 1 94 ? 0.277 -16.548 -7.991 1.00 86.50 94 THR A C 1
ATOM 733 O O . THR A 1 94 ? -0.622 -17.295 -8.360 1.00 86.50 94 THR A O 1
ATOM 736 N N . LEU A 1 95 ? 0.511 -16.297 -6.699 1.00 83.31 95 LEU A N 1
ATOM 737 C CA . LEU A 1 95 ? -0.260 -16.887 -5.600 1.00 83.31 95 LEU A CA 1
ATOM 738 C C . LEU A 1 95 ? -1.668 -16.280 -5.492 1.00 83.31 95 LEU A C 1
ATOM 740 O O . LEU A 1 95 ? -2.569 -16.898 -4.930 1.00 83.31 95 LEU A O 1
ATOM 744 N N . LEU A 1 96 ? -1.861 -15.077 -6.041 1.00 82.44 96 LEU A N 1
ATOM 745 C CA . LEU A 1 96 ? -3.119 -14.317 -6.033 1.00 82.44 96 LEU A CA 1
ATOM 746 C C . LEU A 1 96 ? -3.959 -14.531 -7.306 1.00 82.44 96 LEU A C 1
ATOM 748 O O . LEU A 1 96 ? -5.058 -13.964 -7.438 1.00 82.44 96 LEU A O 1
ATOM 752 N N . ALA A 1 97 ? -3.410 -15.284 -8.260 1.00 80.31 97 ALA A N 1
ATOM 753 C CA . ALA A 1 97 ? -4.009 -15.619 -9.542 1.00 80.31 97 ALA A CA 1
ATOM 754 C C . ALA A 1 97 ? -4.665 -17.013 -9.502 1.00 80.31 97 ALA A C 1
ATOM 756 O O . ALA A 1 97 ? -4.338 -17.837 -8.652 1.00 80.31 97 ALA A O 1
ATOM 757 N N . GLY A 1 98 ? -5.581 -17.275 -10.440 1.00 78.19 98 GLY A N 1
ATOM 758 C CA . GLY A 1 98 ? -6.336 -18.532 -10.531 1.00 78.19 98 GLY A CA 1
ATOM 759 C C . GLY A 1 98 ? -7.720 -18.485 -9.874 1.00 78.19 98 GLY A C 1
ATOM 760 O O . GLY A 1 98 ? -8.095 -17.481 -9.265 1.00 78.19 98 GLY A O 1
ATOM 761 N N . ASP A 1 99 ? -8.474 -19.576 -10.039 1.00 77.81 99 ASP A N 1
ATOM 762 C CA . ASP A 1 99 ? -9.786 -19.793 -9.420 1.00 77.81 99 ASP A CA 1
ATOM 763 C C . ASP A 1 99 ? -9.913 -21.251 -8.918 1.00 77.81 99 ASP A C 1
ATOM 765 O O . ASP A 1 99 ? -10.045 -22.160 -9.744 1.00 77.81 99 ASP A O 1
ATOM 769 N N . PRO A 1 100 ? -9.817 -21.507 -7.595 1.00 80.38 100 PRO A N 1
ATOM 770 C CA . PRO A 1 100 ? -9.518 -20.548 -6.527 1.00 80.38 100 PRO A CA 1
ATOM 771 C C . PRO A 1 100 ? -8.015 -20.189 -6.461 1.00 80.38 100 PRO A C 1
ATOM 773 O O . PRO A 1 100 ? -7.166 -21.002 -6.835 1.00 80.38 100 PRO A O 1
ATOM 776 N N . PRO A 1 101 ? -7.646 -18.993 -5.964 1.00 85.62 101 PRO A N 1
ATOM 777 C CA . PRO A 1 101 ? -6.244 -18.624 -5.777 1.00 85.62 101 PRO A CA 1
ATOM 778 C C . PRO A 1 101 ? -5.600 -19.423 -4.635 1.00 85.62 101 PRO A C 1
ATOM 780 O O . PRO A 1 101 ? -6.246 -19.713 -3.627 1.00 85.62 101 PRO A O 1
ATOM 783 N N . SER A 1 102 ? -4.302 -19.720 -4.754 1.00 85.06 102 SER A N 1
ATOM 784 C CA . SER A 1 102 ? -3.537 -20.399 -3.693 1.00 85.06 102 SER A CA 1
ATOM 785 C C . SER A 1 102 ? -3.405 -19.553 -2.423 1.00 85.06 102 SER A C 1
ATOM 787 O O . SER A 1 102 ? -3.284 -20.101 -1.330 1.00 85.06 102 SER A O 1
ATOM 789 N N . PHE A 1 103 ? -3.444 -18.225 -2.558 1.00 78.81 103 PHE A N 1
ATOM 790 C CA . PHE A 1 103 ? -3.468 -17.283 -1.448 1.00 78.81 103 PHE A CA 1
ATOM 791 C C . PHE A 1 103 ? -4.750 -16.431 -1.495 1.00 78.81 103 PHE A C 1
ATOM 793 O O . PHE A 1 103 ? -4.958 -15.676 -2.454 1.00 78.81 103 PHE A O 1
ATOM 800 N N . PRO A 1 104 ? -5.623 -16.513 -0.473 1.00 80.94 104 PRO A N 1
ATOM 801 C CA . PRO A 1 104 ? -6.846 -15.722 -0.420 1.00 80.94 104 PRO A CA 1
ATOM 802 C C . PRO A 1 104 ? -6.554 -14.218 -0.431 1.00 80.94 104 PRO A C 1
ATOM 804 O O . PRO A 1 104 ? -5.892 -13.687 0.458 1.00 80.94 104 PRO A O 1
ATOM 807 N N . ARG A 1 105 ? -7.123 -13.499 -1.404 1.00 80.88 105 ARG A N 1
ATOM 808 C CA . ARG A 1 105 ? -6.964 -12.038 -1.530 1.00 80.88 105 ARG A CA 1
ATOM 809 C C . ARG A 1 105 ? -7.328 -11.232 -0.274 1.00 80.88 105 ARG A C 1
ATOM 811 O O . ARG A 1 105 ? -6.662 -10.223 -0.062 1.00 80.88 105 ARG A O 1
ATOM 818 N N . PRO A 1 106 ? -8.309 -11.623 0.568 1.00 81.81 106 PRO A N 1
ATOM 819 C CA . PRO A 1 106 ? -8.571 -10.909 1.820 1.00 81.81 106 PRO A CA 1
ATOM 820 C C . PRO A 1 106 ? -7.356 -10.821 2.756 1.00 81.81 106 PRO A C 1
ATOM 822 O O . PRO A 1 106 ? -7.223 -9.837 3.474 1.00 81.81 106 PRO A O 1
ATOM 825 N N . LEU A 1 107 ? -6.431 -11.786 2.699 1.00 80.31 107 LEU A N 1
ATOM 826 C CA . LEU A 1 107 ? -5.220 -11.799 3.528 1.00 80.31 107 LEU A CA 1
ATOM 827 C C . LEU A 1 107 ? -4.136 -10.819 3.044 1.00 80.31 107 LEU A C 1
ATOM 829 O O . LEU A 1 107 ? -3.131 -10.626 3.724 1.00 80.31 107 LEU A O 1
ATOM 833 N N . LEU A 1 108 ? -4.321 -10.170 1.886 1.00 82.25 108 LEU A N 1
ATOM 834 C CA . LEU A 1 108 ? -3.399 -9.132 1.414 1.00 82.25 108 LEU A CA 1
ATOM 835 C C . LEU A 1 108 ? -3.350 -7.920 2.343 1.00 82.25 108 LEU A C 1
ATOM 837 O O . LEU A 1 108 ? -2.319 -7.257 2.399 1.00 82.25 108 LEU A O 1
ATOM 841 N N . ALA A 1 109 ? -4.440 -7.626 3.056 1.00 81.94 109 ALA A N 1
ATOM 842 C CA . ALA A 1 109 ? -4.466 -6.534 4.023 1.00 81.94 109 ALA A CA 1
ATOM 843 C C . ALA A 1 109 ? -3.422 -6.764 5.129 1.00 81.94 109 ALA A C 1
ATOM 845 O O . ALA A 1 109 ? -2.556 -5.915 5.322 1.00 81.94 109 ALA A O 1
ATOM 846 N N . ASN A 1 110 ? -3.426 -7.953 5.741 1.00 82.94 110 ASN A N 1
ATOM 847 C CA . ASN A 1 110 ? -2.469 -8.338 6.783 1.00 82.94 110 ASN A CA 1
ATOM 848 C C . ASN A 1 110 ? -1.032 -8.339 6.250 1.00 82.94 110 ASN A C 1
ATOM 850 O O . ASN A 1 110 ? -0.108 -7.902 6.930 1.00 82.94 110 ASN A O 1
ATOM 854 N N . TYR A 1 111 ? -0.835 -8.784 5.004 1.00 86.12 111 TYR A N 1
ATOM 855 C CA . TYR A 1 111 ? 0.469 -8.700 4.352 1.00 86.12 111 TYR A CA 1
ATOM 856 C C . TYR A 1 111 ? 0.969 -7.251 4.263 1.00 86.12 111 TYR A C 1
ATOM 858 O O . TYR A 1 111 ? 2.107 -6.976 4.635 1.00 86.12 111 TYR A O 1
ATOM 866 N N . PHE A 1 112 ? 0.140 -6.314 3.795 1.00 88.25 112 PHE A N 1
ATOM 867 C CA . PHE A 1 112 ? 0.550 -4.913 3.692 1.00 88.25 112 PHE A CA 1
ATOM 868 C C . PHE A 1 112 ? 0.757 -4.258 5.054 1.00 88.25 112 PHE A C 1
ATOM 870 O O . PHE A 1 112 ? 1.705 -3.495 5.204 1.00 88.25 112 PHE A O 1
ATOM 877 N N . GLU A 1 113 ? -0.066 -4.592 6.044 1.00 86.81 113 GLU A N 1
ATOM 878 C CA . GLU A 1 113 ? 0.119 -4.126 7.417 1.00 86.81 113 GLU A CA 1
ATOM 879 C C . GLU A 1 113 ? 1.451 -4.611 7.998 1.00 86.81 113 GLU A C 1
ATOM 881 O O . GLU A 1 113 ? 2.199 -3.825 8.585 1.00 86.81 113 GLU A O 1
ATOM 886 N N . PHE A 1 114 ? 1.801 -5.879 7.771 1.00 89.06 114 PHE A N 1
ATOM 887 C CA . PHE A 1 114 ? 3.110 -6.400 8.138 1.00 89.06 114 PHE A CA 1
ATOM 888 C C . PHE A 1 114 ? 4.239 -5.662 7.410 1.00 89.06 114 PHE A C 1
ATOM 890 O O . PHE A 1 114 ? 5.213 -5.276 8.051 1.00 89.06 114 PHE A O 1
ATOM 897 N N . ILE A 1 115 ? 4.127 -5.443 6.094 1.00 91.25 115 ILE A N 1
ATOM 898 C CA . ILE A 1 115 ? 5.144 -4.705 5.329 1.00 91.25 115 ILE A CA 1
ATOM 899 C C . ILE A 1 115 ? 5.303 -3.283 5.871 1.00 91.25 115 ILE A C 1
ATOM 901 O O . ILE A 1 115 ? 6.433 -2.829 6.032 1.00 91.25 115 ILE A O 1
ATOM 905 N N . ASP A 1 116 ? 4.212 -2.592 6.194 1.00 89.81 116 ASP A N 1
ATOM 906 C CA . ASP A 1 116 ? 4.268 -1.239 6.746 1.00 89.81 116 ASP A CA 1
ATOM 907 C C . ASP A 1 116 ? 5.017 -1.218 8.092 1.00 89.81 116 ASP A C 1
ATOM 909 O O . ASP A 1 116 ? 5.904 -0.383 8.287 1.00 89.81 116 ASP A O 1
ATOM 913 N N . HIS A 1 117 ? 4.752 -2.183 8.978 1.00 89.06 117 HIS A N 1
ATOM 914 C CA . HIS A 1 117 ? 5.481 -2.322 10.243 1.00 89.06 117 HIS A CA 1
ATOM 915 C C . HIS A 1 117 ? 6.946 -2.731 10.050 1.00 89.06 117 HIS A C 1
ATOM 917 O O . HIS A 1 117 ? 7.830 -2.175 10.700 1.00 89.06 117 HIS A O 1
ATOM 923 N N . ALA A 1 118 ? 7.211 -3.698 9.169 1.00 91.31 118 ALA A N 1
ATOM 924 C CA . ALA A 1 118 ? 8.551 -4.213 8.922 1.00 91.31 118 ALA A CA 1
ATOM 925 C C . ALA A 1 118 ? 9.452 -3.147 8.297 1.00 91.31 118 ALA A C 1
ATOM 927 O O . ALA A 1 118 ? 10.614 -3.043 8.662 1.00 91.31 118 ALA A O 1
ATOM 928 N N . MET A 1 119 ? 8.918 -2.347 7.377 1.00 91.88 119 MET A N 1
ATOM 929 C CA . MET A 1 119 ? 9.673 -1.292 6.705 1.00 91.88 119 MET A CA 1
ATOM 930 C C . MET A 1 119 ? 9.830 -0.040 7.577 1.00 91.88 119 MET A C 1
ATOM 932 O O . MET A 1 119 ? 10.810 0.687 7.422 1.00 91.88 119 MET A O 1
ATOM 936 N N . GLY A 1 120 ? 8.880 0.246 8.475 1.00 89.88 120 GLY A N 1
ATOM 937 C CA . GLY A 1 120 ? 8.950 1.387 9.388 1.00 89.88 120 GLY A CA 1
ATOM 938 C C . GLY A 1 120 ? 9.283 2.700 8.667 1.00 89.88 120 GLY A C 1
ATOM 939 O O . GLY A 1 120 ? 8.623 3.080 7.702 1.00 89.88 120 GLY A O 1
ATOM 940 N N . GLN A 1 121 ? 10.341 3.386 9.107 1.00 88.38 121 GLN A N 1
ATOM 941 C CA . GLN A 1 121 ? 10.785 4.654 8.509 1.00 88.38 121 GLN A CA 1
ATOM 942 C C . GLN A 1 121 ? 11.375 4.502 7.095 1.00 88.38 121 GLN A C 1
ATOM 944 O O . GLN A 1 121 ? 11.323 5.446 6.304 1.00 88.38 121 GLN A O 1
ATOM 949 N N . GLU A 1 122 ? 11.900 3.323 6.747 1.00 90.75 122 GLU A N 1
ATOM 950 C CA . GLU A 1 122 ? 12.475 3.059 5.421 1.00 90.75 122 GLU A CA 1
ATOM 951 C C . GLU A 1 122 ? 11.395 3.020 4.334 1.00 90.75 122 GLU A C 1
ATOM 953 O O . GLU A 1 122 ? 11.664 3.318 3.168 1.00 90.75 122 GLU A O 1
ATOM 958 N N . ARG A 1 123 ? 10.146 2.708 4.707 1.00 91.06 123 ARG A N 1
ATOM 959 C CA . ARG A 1 123 ? 8.991 2.652 3.799 1.00 91.06 123 ARG A CA 1
ATOM 960 C C . ARG A 1 123 ? 8.883 3.899 2.927 1.00 91.06 123 ARG A C 1
ATOM 962 O O . ARG A 1 123 ? 8.746 3.797 1.708 1.00 91.06 123 ARG A O 1
ATOM 969 N N . ASP A 1 124 ? 8.980 5.073 3.543 1.00 89.56 124 ASP A N 1
ATOM 970 C CA . ASP A 1 124 ? 8.800 6.339 2.840 1.00 89.56 124 ASP A CA 1
ATOM 971 C C . ASP A 1 124 ? 9.943 6.613 1.857 1.00 89.56 124 ASP A C 1
ATOM 973 O O . ASP A 1 124 ? 9.729 7.263 0.832 1.00 89.56 124 ASP A O 1
ATOM 977 N N . ALA A 1 125 ? 11.152 6.111 2.133 1.00 92.12 125 ALA A N 1
ATOM 978 C CA . ALA A 1 125 ? 12.270 6.196 1.199 1.00 92.12 125 ALA A CA 1
ATOM 979 C C . ALA A 1 125 ? 12.000 5.355 -0.055 1.00 92.12 125 ALA A C 1
ATOM 981 O O . ALA A 1 125 ? 12.031 5.891 -1.164 1.00 92.12 125 ALA A O 1
ATOM 982 N N . PHE A 1 126 ? 11.610 4.089 0.112 1.00 93.88 126 PHE A N 1
ATOM 983 C CA . PHE A 1 126 ? 11.251 3.233 -1.022 1.00 93.88 126 PHE A CA 1
ATOM 984 C C . PHE A 1 126 ? 10.046 3.762 -1.802 1.00 93.88 126 PHE A C 1
ATOM 986 O O . PHE A 1 126 ? 10.012 3.675 -3.033 1.00 93.88 126 PHE A O 1
ATOM 993 N N . GLU A 1 127 ? 9.059 4.337 -1.115 1.00 91.56 127 GLU A N 1
ATOM 994 C CA . GLU A 1 127 ? 7.904 4.938 -1.772 1.00 91.56 127 GLU A CA 1
ATOM 995 C C . GLU A 1 127 ? 8.301 6.157 -2.619 1.00 91.56 127 GLU A C 1
ATOM 997 O O . GLU A 1 127 ? 7.857 6.274 -3.769 1.00 91.56 127 GLU A O 1
ATOM 1002 N N . ARG A 1 128 ? 9.176 7.030 -2.101 1.00 91.94 128 ARG A N 1
ATOM 1003 C CA . ARG A 1 128 ? 9.738 8.155 -2.866 1.00 91.94 128 ARG A CA 1
ATOM 1004 C C . ARG A 1 128 ? 10.525 7.675 -4.083 1.00 91.94 128 ARG A C 1
ATOM 1006 O O . ARG A 1 128 ? 10.288 8.188 -5.178 1.00 91.94 128 ARG A O 1
ATOM 1013 N N . ASP A 1 129 ? 11.378 6.669 -3.923 1.00 94.31 129 ASP A N 1
ATOM 1014 C CA . ASP A 1 129 ? 12.190 6.122 -5.016 1.00 94.31 129 ASP A CA 1
ATOM 1015 C C . ASP A 1 129 ? 11.315 5.524 -6.122 1.00 94.31 129 ASP A C 1
ATOM 1017 O O . ASP A 1 129 ? 11.471 5.849 -7.302 1.00 94.31 129 ASP A O 1
ATOM 1021 N N . CYS A 1 130 ? 10.319 4.716 -5.752 1.00 94.81 130 CYS A N 1
ATOM 1022 C CA . CYS A 1 130 ? 9.381 4.131 -6.709 1.00 94.81 130 CYS A CA 1
ATOM 1023 C C . CYS A 1 130 ? 8.587 5.210 -7.462 1.00 94.81 130 CYS A C 1
ATOM 1025 O O . CYS A 1 130 ? 8.371 5.097 -8.672 1.00 94.81 130 CYS A O 1
ATOM 1027 N N . ARG A 1 131 ? 8.174 6.284 -6.775 1.00 92.19 131 ARG A N 1
ATOM 1028 C CA . ARG A 1 131 ? 7.501 7.427 -7.412 1.00 92.19 131 ARG A CA 1
ATOM 1029 C C . ARG A 1 131 ? 8.432 8.159 -8.375 1.00 92.19 131 ARG A C 1
ATOM 1031 O O . ARG A 1 131 ? 8.000 8.472 -9.483 1.00 92.19 131 ARG A O 1
ATOM 1038 N N . ALA A 1 132 ? 9.689 8.390 -8.000 1.00 93.69 132 ALA A N 1
ATOM 1039 C CA . ALA A 1 132 ? 10.675 9.032 -8.868 1.00 93.69 132 ALA A CA 1
ATOM 1040 C C . ALA A 1 132 ? 10.928 8.217 -10.148 1.00 93.69 132 ALA A C 1
ATOM 1042 O O . ALA A 1 132 ? 10.990 8.783 -11.242 1.00 93.69 132 ALA A O 1
ATOM 1043 N N . ILE A 1 133 ? 10.991 6.886 -10.039 1.00 94.94 133 ILE A N 1
ATOM 1044 C CA . ILE A 1 133 ? 11.130 5.998 -11.200 1.00 94.94 133 ILE A CA 1
ATOM 1045 C C . ILE A 1 133 ? 9.907 6.106 -12.119 1.00 94.94 133 ILE A C 1
ATOM 1047 O O . ILE A 1 133 ? 10.073 6.304 -13.322 1.00 94.94 133 ILE A O 1
ATOM 1051 N N . ILE A 1 134 ? 8.685 6.047 -11.575 1.00 92.12 134 ILE A N 1
ATOM 1052 C CA . ILE A 1 134 ? 7.456 6.213 -12.371 1.00 92.12 134 ILE A CA 1
ATOM 1053 C C . ILE A 1 134 ? 7.433 7.566 -13.089 1.00 92.12 134 ILE A C 1
ATOM 1055 O O . ILE A 1 134 ? 7.073 7.613 -14.263 1.00 92.12 134 ILE A O 1
ATOM 1059 N N . GLN A 1 135 ? 7.848 8.654 -12.433 1.00 91.31 135 GLN A N 1
ATOM 1060 C CA . GLN A 1 135 ? 7.926 9.971 -13.074 1.00 91.31 135 GLN A CA 1
ATOM 1061 C C . GLN A 1 135 ? 8.944 9.995 -14.218 1.00 91.31 135 GLN A C 1
ATOM 1063 O O . GLN A 1 135 ? 8.640 10.497 -15.297 1.00 91.31 135 GLN A O 1
ATOM 1068 N N . ALA A 1 136 ? 10.119 9.390 -14.034 1.00 92.88 136 ALA A N 1
ATOM 1069 C CA . ALA A 1 136 ? 11.103 9.273 -15.108 1.00 92.88 136 ALA A CA 1
ATOM 1070 C C . ALA A 1 136 ? 10.564 8.451 -16.294 1.00 92.88 136 ALA A C 1
ATOM 1072 O O . ALA A 1 136 ? 10.733 8.838 -17.447 1.00 92.88 136 ALA A O 1
ATOM 1073 N N . LEU A 1 137 ? 9.868 7.344 -16.024 1.00 92.31 137 LEU A N 1
ATOM 1074 C CA . LEU A 1 137 ? 9.272 6.506 -17.066 1.00 92.31 137 LEU A CA 1
ATOM 1075 C C . LEU A 1 137 ? 8.090 7.188 -17.769 1.00 92.31 137 LEU A C 1
ATOM 1077 O O . LEU A 1 137 ? 7.869 6.946 -18.954 1.00 92.31 137 LEU A O 1
ATOM 1081 N N . LEU A 1 138 ? 7.354 8.067 -17.083 1.00 89.75 138 LEU A N 1
ATOM 1082 C CA . LEU A 1 138 ? 6.319 8.902 -17.699 1.00 89.7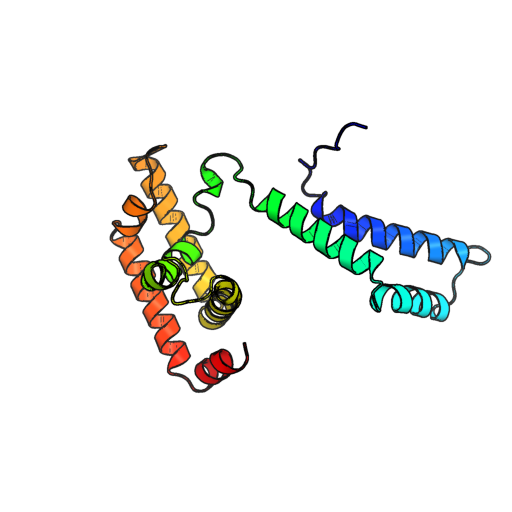5 138 LEU A CA 1
ATOM 1083 C C . LEU A 1 138 ? 6.904 9.873 -18.729 1.00 89.75 138 LEU A C 1
ATOM 1085 O O . LEU A 1 138 ? 6.274 10.087 -19.760 1.00 89.75 138 LEU A O 1
ATOM 1089 N N . VAL A 1 139 ? 8.100 10.420 -18.496 1.00 91.50 139 VAL A N 1
ATOM 1090 C CA . VAL A 1 139 ? 8.777 11.288 -19.478 1.00 91.50 139 VAL A CA 1
ATOM 1091 C C . VAL A 1 139 ? 9.121 10.514 -20.756 1.00 91.50 139 VAL A C 1
ATOM 1093 O O . VAL A 1 139 ? 9.005 11.058 -21.849 1.00 91.50 139 VAL A O 1
ATOM 1096 N N . VAL A 1 140 ? 9.502 9.239 -20.629 1.00 92.50 140 VAL A N 1
ATOM 1097 C CA . VAL A 1 140 ? 9.925 8.397 -21.762 1.00 92.50 140 VAL A CA 1
ATOM 1098 C C . VAL A 1 140 ? 8.735 7.790 -22.511 1.00 92.50 140 VAL A C 1
ATOM 1100 O O . VAL A 1 140 ? 8.688 7.822 -23.737 1.00 92.50 140 VAL A O 1
ATOM 1103 N N . HIS A 1 141 ? 7.771 7.223 -21.786 1.00 87.00 141 HIS A N 1
ATOM 1104 C CA . HIS A 1 141 ? 6.684 6.427 -22.366 1.00 87.00 141 HIS A CA 1
ATOM 1105 C C . HIS A 1 141 ? 5.348 7.179 -22.438 1.00 87.00 141 HIS A C 1
ATOM 1107 O O . HIS A 1 141 ? 4.407 6.705 -23.080 1.00 87.00 141 HIS A O 1
ATOM 1113 N N . GLY A 1 142 ? 5.230 8.335 -21.777 1.00 86.00 142 GLY A N 1
ATOM 1114 C CA . GLY A 1 142 ? 4.011 9.138 -21.741 1.00 86.00 142 GLY A CA 1
ATOM 1115 C C . GLY A 1 142 ? 2.786 8.323 -21.322 1.00 86.00 142 GLY A C 1
ATOM 1116 O O . GLY A 1 142 ? 2.766 7.634 -20.295 1.00 86.00 142 GLY A O 1
ATOM 1117 N N . ASN A 1 143 ? 1.750 8.372 -22.157 1.00 82.81 143 ASN A N 1
ATOM 1118 C CA . ASN A 1 143 ? 0.508 7.634 -21.929 1.00 82.81 143 ASN A CA 1
ATOM 1119 C C . ASN A 1 143 ? 0.667 6.110 -22.078 1.00 82.81 143 ASN A C 1
ATOM 1121 O O . ASN A 1 143 ? -0.101 5.378 -21.455 1.00 82.81 143 ASN A O 1
ATOM 1125 N N . ASN A 1 144 ? 1.687 5.636 -22.802 1.00 85.12 144 ASN A N 1
ATOM 1126 C CA . ASN A 1 144 ? 1.934 4.212 -23.065 1.00 85.12 144 ASN A CA 1
ATOM 1127 C C . ASN A 1 144 ? 2.671 3.494 -21.925 1.00 85.12 144 ASN A C 1
ATOM 1129 O O . ASN A 1 144 ? 2.972 2.308 -22.037 1.00 85.12 144 ASN A O 1
ATOM 1133 N N . LEU A 1 145 ? 2.977 4.188 -20.826 1.00 85.69 145 LEU A N 1
ATOM 1134 C CA . LEU A 1 145 ? 3.596 3.568 -19.660 1.00 85.69 145 LEU A CA 1
ATOM 1135 C C . LEU A 1 145 ? 2.734 2.401 -19.131 1.00 85.69 145 LEU A C 1
ATOM 1137 O O . LEU A 1 145 ? 1.531 2.525 -18.907 1.00 85.69 145 LEU A O 1
ATOM 1141 N N . THR A 1 146 ? 3.357 1.263 -18.863 1.00 88.12 146 THR A N 1
ATOM 1142 C CA . THR A 1 146 ? 2.710 0.092 -18.249 1.00 88.12 146 THR A CA 1
ATOM 1143 C C . THR A 1 146 ? 3.500 -0.348 -17.025 1.00 88.12 146 THR A C 1
ATOM 1145 O O . THR A 1 146 ? 4.622 0.108 -16.797 1.00 88.12 146 THR A O 1
ATOM 1148 N N . TRP A 1 147 ? 2.925 -1.252 -16.233 1.00 89.19 147 TRP A N 1
ATOM 1149 C CA . TRP A 1 147 ? 3.653 -1.864 -15.127 1.00 89.19 147 TRP A CA 1
ATOM 1150 C C . TRP A 1 147 ? 4.850 -2.692 -15.600 1.00 89.19 147 TRP A C 1
ATOM 1152 O O . TRP A 1 147 ? 5.854 -2.723 -14.902 1.00 89.19 147 TRP A O 1
ATOM 1162 N N . ASP A 1 148 ? 4.808 -3.267 -16.803 1.00 90.94 148 ASP A N 1
ATOM 1163 C CA . ASP A 1 148 ? 5.943 -4.021 -17.348 1.00 90.94 148 ASP A CA 1
ATOM 1164 C C . ASP A 1 148 ? 7.161 -3.131 -17.593 1.00 90.94 148 ASP A C 1
ATOM 1166 O O . ASP A 1 148 ? 8.278 -3.530 -17.277 1.00 90.94 148 ASP A O 1
ATOM 1170 N N . HIS A 1 149 ? 6.958 -1.896 -18.066 1.00 93.44 149 HIS A N 1
ATOM 1171 C CA . HIS A 1 149 ? 8.040 -0.912 -18.166 1.00 93.44 149 HIS A CA 1
ATOM 1172 C C . HIS A 1 149 ? 8.644 -0.612 -16.790 1.00 93.44 149 HIS A C 1
ATOM 1174 O O . HIS A 1 149 ? 9.861 -0.559 -16.645 1.00 93.44 149 HIS A O 1
ATOM 1180 N N . PHE A 1 150 ? 7.797 -0.455 -15.766 1.00 93.69 150 PHE A N 1
ATOM 1181 C CA . PHE A 1 150 ? 8.254 -0.233 -14.397 1.00 93.69 150 PHE A CA 1
ATOM 1182 C C . PHE A 1 150 ? 9.043 -1.429 -13.864 1.00 93.69 150 PHE A C 1
ATOM 1184 O O . PHE A 1 150 ? 10.140 -1.240 -13.353 1.00 93.69 150 PHE A O 1
ATOM 1191 N N . TYR A 1 151 ? 8.535 -2.651 -14.022 1.00 92.81 151 TYR A N 1
ATOM 1192 C CA . TYR A 1 151 ? 9.192 -3.871 -13.545 1.00 92.81 151 TYR A CA 1
ATOM 1193 C C . TYR A 1 151 ? 10.472 -4.215 -14.309 1.00 92.81 151 TYR A C 1
ATOM 1195 O O . TYR A 1 151 ? 11.344 -4.880 -13.755 1.00 92.81 151 TYR A O 1
ATOM 1203 N N . SER A 1 152 ? 10.590 -3.756 -15.555 1.00 93.44 152 SER A N 1
ATOM 1204 C CA . SER A 1 152 ? 11.782 -3.957 -16.384 1.00 93.44 152 SER A CA 1
ATOM 1205 C C . SER A 1 152 ? 12.864 -2.899 -16.141 1.00 93.44 152 SER A C 1
ATOM 1207 O O . SER A 1 152 ? 13.985 -3.057 -16.620 1.00 93.44 152 SER A O 1
ATOM 1209 N N . ASP A 1 153 ? 12.569 -1.823 -15.402 1.00 95.75 153 ASP A N 1
ATOM 1210 C CA . ASP A 1 153 ? 13.555 -0.796 -15.065 1.00 95.75 153 ASP A CA 1
ATOM 1211 C C . ASP A 1 153 ? 14.536 -1.312 -13.997 1.00 95.75 153 ASP A C 1
ATOM 1213 O O . ASP A 1 153 ? 14.154 -1.744 -12.905 1.00 95.75 153 ASP A O 1
ATOM 1217 N N . THR A 1 154 ? 15.836 -1.227 -14.282 1.00 96.62 154 THR A N 1
ATOM 1218 C CA . THR A 1 154 ? 16.899 -1.701 -13.381 1.00 96.62 154 THR A CA 1
ATOM 1219 C C . THR A 1 154 ? 16.848 -1.044 -11.998 1.00 96.62 154 THR A C 1
ATOM 1221 O O . THR A 1 154 ? 17.227 -1.665 -11.002 1.00 96.62 154 THR A O 1
ATOM 1224 N N . ARG A 1 155 ? 16.387 0.209 -11.897 1.00 97.00 155 ARG A N 1
ATOM 1225 C CA . ARG A 1 155 ? 16.234 0.914 -10.613 1.00 97.00 155 ARG A CA 1
ATOM 1226 C C . ARG A 1 155 ? 15.093 0.314 -9.799 1.00 97.00 155 ARG A C 1
ATOM 1228 O O . ARG A 1 155 ? 15.248 0.140 -8.594 1.00 97.00 155 ARG A O 1
ATOM 1235 N N . THR A 1 156 ? 13.999 -0.075 -10.454 1.00 95.94 156 THR A N 1
ATOM 1236 C CA . THR A 1 156 ? 12.881 -0.781 -9.813 1.00 95.94 156 THR A CA 1
ATOM 1237 C C . THR A 1 156 ? 13.331 -2.121 -9.246 1.00 95.94 156 THR A C 1
ATOM 1239 O O . THR A 1 156 ? 13.027 -2.437 -8.098 1.00 95.94 156 THR A O 1
ATOM 1242 N N . LEU A 1 157 ? 14.118 -2.888 -10.006 1.00 94.69 157 LEU A N 1
ATOM 1243 C CA . LEU A 1 157 ? 14.667 -4.164 -9.536 1.00 94.69 157 LEU A CA 1
ATOM 1244 C C . LEU A 1 157 ? 15.596 -3.985 -8.326 1.00 94.69 157 LEU A C 1
ATOM 1246 O O . LEU A 1 157 ? 15.539 -4.774 -7.381 1.00 94.69 157 LEU A O 1
ATOM 1250 N N . LYS A 1 158 ? 16.414 -2.923 -8.312 1.00 96.56 158 LYS A N 1
ATOM 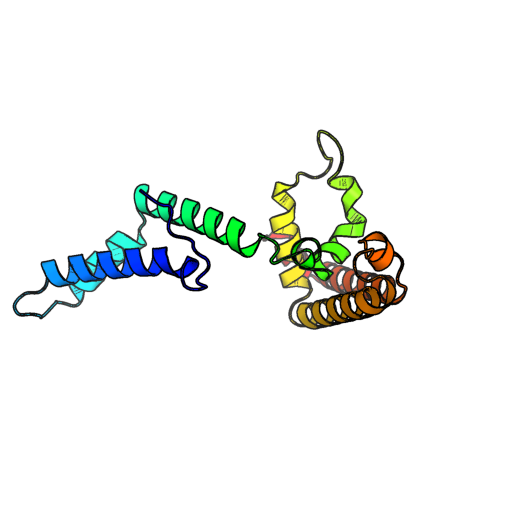1251 C CA . LYS A 1 158 ? 17.247 -2.569 -7.150 1.00 96.56 158 LYS A CA 1
ATOM 1252 C C . LYS A 1 158 ? 16.404 -2.205 -5.927 1.00 96.56 158 LYS A C 1
ATOM 1254 O O . LYS A 1 158 ? 16.706 -2.683 -4.836 1.00 96.56 158 LYS A O 1
ATOM 1259 N N . ALA A 1 159 ? 15.349 -1.409 -6.108 1.00 96.00 159 ALA A N 1
ATOM 1260 C CA . ALA A 1 159 ? 14.429 -1.051 -5.030 1.00 96.00 159 ALA A CA 1
ATOM 1261 C C . ALA A 1 159 ? 13.734 -2.293 -4.450 1.00 96.00 159 ALA A C 1
ATOM 1263 O O . ALA A 1 159 ? 13.703 -2.465 -3.233 1.00 96.00 159 ALA A O 1
ATOM 1264 N N . LEU A 1 160 ? 13.264 -3.210 -5.305 1.00 95.94 160 LEU A N 1
ATOM 1265 C CA . LEU A 1 160 ? 12.661 -4.469 -4.865 1.00 95.94 160 LEU A CA 1
ATOM 1266 C C . LEU A 1 160 ? 13.648 -5.322 -4.067 1.00 95.94 160 LEU A C 1
ATOM 1268 O O . LEU A 1 160 ? 13.313 -5.794 -2.985 1.00 95.94 160 LEU A O 1
ATOM 1272 N N . HIS A 1 161 ? 14.871 -5.494 -4.573 1.00 95.56 161 HIS A N 1
ATOM 1273 C CA . HIS A 1 161 ? 15.902 -6.249 -3.865 1.00 95.56 161 HIS A CA 1
ATOM 1274 C C . HIS A 1 161 ? 16.185 -5.635 -2.487 1.00 95.56 161 HIS A C 1
ATOM 1276 O O . HIS A 1 161 ? 16.233 -6.357 -1.491 1.00 95.56 161 HIS A O 1
ATOM 1282 N N . GLY A 1 162 ? 16.346 -4.311 -2.415 1.00 96.06 162 GLY A N 1
ATOM 1283 C CA . GLY A 1 162 ? 16.572 -3.597 -1.158 1.00 96.06 162 GLY A CA 1
ATOM 1284 C C . GLY A 1 162 ? 15.439 -3.815 -0.154 1.00 96.06 162 GLY A C 1
ATOM 1285 O O . GLY A 1 162 ? 15.701 -4.179 0.992 1.00 96.06 162 GLY A O 1
ATOM 1286 N N . ALA A 1 163 ? 14.192 -3.674 -0.603 1.00 95.50 163 ALA A N 1
ATOM 1287 C CA . ALA A 1 163 ? 13.018 -3.861 0.242 1.00 95.50 163 ALA A CA 1
ATOM 1288 C C . ALA A 1 163 ? 12.891 -5.310 0.739 1.00 95.50 163 ALA A C 1
ATOM 1290 O O . ALA A 1 163 ? 12.719 -5.539 1.933 1.00 95.50 163 ALA A O 1
ATOM 1291 N N . LEU A 1 164 ? 13.064 -6.304 -0.139 1.00 94.31 164 LEU A N 1
ATOM 1292 C CA . LEU A 1 164 ? 13.026 -7.717 0.255 1.00 94.31 164 LEU A CA 1
ATOM 1293 C C . LEU A 1 164 ? 14.149 -8.072 1.232 1.00 94.31 164 LEU A C 1
ATOM 1295 O O . LEU A 1 164 ? 13.920 -8.818 2.184 1.00 94.31 164 LEU A O 1
ATOM 1299 N N . LYS A 1 165 ? 15.352 -7.520 1.038 1.00 95.25 165 LYS A N 1
ATOM 1300 C CA . LYS A 1 165 ? 16.472 -7.705 1.967 1.00 95.25 165 LYS A CA 1
ATOM 1301 C C . LYS A 1 165 ? 16.148 -7.128 3.345 1.00 95.25 165 LYS A C 1
ATOM 1303 O O . LYS A 1 165 ? 16.438 -7.778 4.346 1.00 95.25 165 LYS A O 1
ATOM 1308 N N . HIS A 1 166 ? 15.531 -5.948 3.394 1.00 94.50 166 HIS A N 1
ATOM 1309 C CA . HIS A 1 166 ? 15.099 -5.324 4.643 1.00 94.50 166 HIS A CA 1
ATOM 1310 C C . HIS A 1 166 ? 14.041 -6.175 5.358 1.00 94.50 166 HIS A C 1
ATOM 1312 O O . HIS A 1 166 ? 14.235 -6.557 6.510 1.00 94.50 166 HIS A O 1
ATOM 1318 N N . VAL A 1 167 ? 12.977 -6.570 4.654 1.00 92.69 167 VAL A N 1
ATOM 1319 C CA . VAL A 1 167 ? 11.917 -7.431 5.207 1.00 92.69 167 VAL A CA 1
ATOM 1320 C C . VAL A 1 167 ? 12.480 -8.765 5.706 1.00 92.69 167 VAL A C 1
ATOM 1322 O O . VAL A 1 167 ? 12.161 -9.200 6.810 1.00 92.69 167 VAL A O 1
ATOM 1325 N N . THR A 1 168 ? 13.368 -9.396 4.935 1.00 91.94 168 THR A N 1
ATOM 1326 C CA . THR A 1 168 ? 14.017 -10.656 5.334 1.00 91.94 168 THR A CA 1
ATOM 1327 C C . THR A 1 168 ? 14.865 -10.472 6.588 1.00 91.94 168 THR A C 1
ATOM 1329 O O . THR A 1 168 ? 14.855 -11.328 7.474 1.00 91.94 168 THR A O 1
ATOM 1332 N N . HIS A 1 169 ? 15.579 -9.348 6.696 1.00 93.06 169 HIS A N 1
ATOM 1333 C CA . HIS A 1 169 ? 16.346 -9.023 7.893 1.00 93.06 169 HIS A CA 1
ATOM 1334 C C . HIS A 1 169 ? 15.433 -8.893 9.116 1.00 93.06 169 HIS A C 1
ATOM 1336 O O . HIS A 1 169 ? 15.706 -9.523 10.134 1.00 93.06 169 HIS A O 1
ATOM 1342 N N . VAL A 1 170 ? 14.317 -8.169 8.995 1.00 91.62 170 VAL A N 1
ATOM 1343 C CA . VAL A 1 170 ? 13.326 -8.025 10.072 1.00 91.62 170 VAL A CA 1
ATOM 1344 C C . VAL A 1 170 ? 12.775 -9.384 10.501 1.00 91.62 170 VAL A C 1
ATOM 1346 O O . VAL A 1 170 ? 12.818 -9.700 11.689 1.00 91.62 170 VAL A O 1
ATOM 1349 N N . LEU A 1 171 ? 12.355 -10.230 9.556 1.00 89.19 171 LEU A N 1
ATOM 1350 C CA . LEU A 1 171 ? 11.863 -11.590 9.831 1.00 89.19 171 LEU A CA 1
ATOM 1351 C C . LEU A 1 171 ? 12.913 -12.514 10.462 1.00 89.19 171 LEU A C 1
ATOM 1353 O O . LEU A 1 171 ? 12.567 -13.499 11.110 1.00 89.19 171 LEU A O 1
ATOM 1357 N N . SER A 1 172 ? 14.196 -12.203 10.292 1.00 91.75 172 SER A N 1
ATOM 1358 C CA . SER A 1 172 ? 15.288 -12.948 10.922 1.00 91.75 172 SER A CA 1
ATOM 1359 C C . SER A 1 172 ? 15.508 -12.547 12.386 1.00 91.75 172 SER A C 1
ATOM 1361 O O . SER A 1 172 ? 16.264 -13.210 13.094 1.00 91.75 172 SER A O 1
ATOM 1363 N N . THR A 1 173 ? 14.866 -11.474 12.862 1.00 90.75 173 THR A N 1
ATOM 1364 C CA . THR A 1 173 ? 14.956 -11.031 14.260 1.00 90.75 173 THR A CA 1
ATOM 1365 C C . THR A 1 173 ? 13.832 -11.628 15.117 1.00 90.75 173 THR A C 1
ATOM 1367 O O . THR A 1 173 ? 12.711 -11.793 14.629 1.00 90.75 173 THR A O 1
ATOM 1370 N N . PRO A 1 174 ? 14.058 -11.865 16.425 1.00 86.06 174 PRO A N 1
ATOM 1371 C CA . PRO A 1 174 ? 12.996 -12.309 17.335 1.00 86.06 174 PRO A CA 1
ATOM 1372 C C . PRO A 1 174 ? 11.795 -11.349 17.386 1.00 86.06 174 PRO A C 1
ATOM 1374 O O . PRO A 1 174 ? 10.651 -11.782 17.510 1.00 86.06 174 PRO A O 1
ATOM 1377 N N . GLY A 1 175 ? 12.046 -10.039 17.262 1.00 84.69 175 GLY A N 1
ATOM 1378 C CA . GLY A 1 175 ? 11.000 -9.014 17.226 1.00 84.69 175 GLY A CA 1
ATOM 1379 C C . GLY A 1 175 ? 10.135 -9.095 15.968 1.00 84.69 175 GLY A C 1
ATOM 1380 O O . GLY A 1 175 ? 8.911 -9.052 16.068 1.00 84.69 175 GLY A O 1
ATOM 1381 N N . GLY A 1 176 ? 10.752 -9.281 14.798 1.00 82.56 176 GLY A N 1
ATOM 1382 C CA . GLY A 1 176 ? 10.024 -9.421 13.536 1.00 82.56 176 GLY A CA 1
ATOM 1383 C C . GLY A 1 176 ? 9.263 -10.741 13.408 1.00 82.56 176 GLY A C 1
ATOM 1384 O O . GLY A 1 176 ? 8.164 -10.750 12.862 1.00 82.56 176 GLY A O 1
ATOM 1385 N N . GLN A 1 177 ? 9.779 -11.840 13.971 1.00 82.06 177 GLN A N 1
ATOM 1386 C CA . GLN A 1 177 ? 9.023 -13.098 14.055 1.00 82.06 177 GLN A CA 1
ATOM 1387 C C . GLN A 1 177 ? 7.778 -12.942 14.926 1.00 82.06 177 GLN A C 1
ATOM 1389 O O . GLN A 1 177 ? 6.694 -13.372 14.542 1.00 82.06 177 GLN A O 1
ATOM 1394 N N . LYS A 1 178 ? 7.910 -12.278 16.082 1.00 84.56 178 LYS A N 1
ATOM 1395 C CA . LYS A 1 178 ? 6.762 -11.993 16.944 1.00 84.56 178 LYS A CA 1
ATOM 1396 C C . LYS A 1 178 ? 5.726 -11.132 16.220 1.00 84.56 178 LYS A C 1
ATOM 1398 O O . LYS A 1 178 ? 4.556 -11.484 16.260 1.00 84.56 178 LYS A O 1
ATOM 1403 N N . LEU A 1 179 ? 6.165 -10.076 15.528 1.00 79.06 179 LEU A N 1
ATOM 1404 C CA . LEU A 1 179 ? 5.303 -9.203 14.724 1.00 79.06 179 LEU A CA 1
ATOM 1405 C C . LEU A 1 179 ? 4.476 -10.001 13.703 1.00 79.06 179 LEU A C 1
ATOM 1407 O O . LEU A 1 179 ? 3.270 -9.803 13.615 1.00 79.06 179 LEU A O 1
ATOM 1411 N N . TRP A 1 180 ? 5.110 -10.936 12.986 1.00 76.00 180 TRP A N 1
ATOM 1412 C CA . TRP A 1 180 ? 4.440 -11.799 12.007 1.00 76.00 180 TRP A CA 1
ATOM 1413 C C . TRP A 1 180 ? 3.359 -12.703 12.620 1.00 76.00 180 TRP A C 1
ATOM 1415 O O . TRP A 1 180 ? 2.378 -13.018 11.961 1.00 76.00 180 TRP A O 1
ATOM 1425 N N . HIS A 1 181 ? 3.528 -13.130 13.873 1.00 75.19 181 HIS A N 1
ATOM 1426 C CA . HIS A 1 181 ? 2.574 -14.007 14.560 1.00 75.19 181 HIS A CA 1
ATOM 1427 C C . HIS A 1 181 ? 1.463 -13.263 15.317 1.00 75.19 181 HIS A C 1
ATOM 1429 O O . HIS A 1 181 ? 0.533 -13.909 15.798 1.00 75.19 181 HIS A O 1
ATOM 1435 N N . THR A 1 182 ? 1.577 -11.942 15.481 1.00 72.50 182 THR A N 1
ATOM 1436 C CA . THR A 1 182 ? 0.618 -11.119 16.242 1.00 72.50 182 THR A CA 1
ATOM 1437 C C . THR A 1 182 ? -0.322 -10.278 15.376 1.00 72.50 182 THR A C 1
ATOM 1439 O O . THR A 1 182 ? -1.237 -9.675 15.932 1.00 72.50 182 THR A O 1
ATOM 1442 N N . LEU A 1 183 ? -0.081 -10.225 14.062 1.00 58.53 183 LEU A N 1
ATOM 1443 C CA . LEU A 1 183 ? -0.945 -9.614 13.041 1.00 58.53 183 LEU A CA 1
ATOM 1444 C C . LEU A 1 183 ? -1.808 -10.692 12.365 1.00 58.53 183 LEU A C 1
ATOM 1446 O O . LEU A 1 183 ? -2.954 -10.385 11.971 1.00 58.53 183 LEU A O 1
#

Radius of gyration: 23.0 Å; chains: 1; bounding box: 51×48×57 Å